Protein AF-A0A431VRE2-F1 (afdb_monomer_lite)

Sequence (60 aa):
MHSLNDEQDIRKIGGLHTILPLTSACLTIGSLALTGIPFLSGFFSKDAIIEALNTSHLNA

InterPro domains:
  IPR001750 NADH:quinone oxidoreductase/Mrp antiporter, transmembrane domain [PF00361] (3-56)
  IPR003945 NADH-quinone oxidoreductase, chain 5-like [PTHR42829] (1-57)

Secondary structure (DSSP, 8-state):
-GGGTT---GGG---HHHHSHHHHHHHHHHHHHHHT-TTSHHHHHHHHHHHHHHHSGGG-

Structure (mmCIF, N/CA/C/O backbone):
data_AF-A0A431VRE2-F1
#
_entry.id   AF-A0A431VRE2-F1
#
loop_
_atom_site.group_PDB
_atom_site.id
_atom_site.type_symbol
_atom_site.label_atom_id
_atom_site.label_alt_id
_atom_site.label_comp_id
_atom_site.label_asym_id
_atom_site.label_entity_id
_atom_site.label_seq_id
_atom_site.pdbx_PDB_ins_code
_atom_site.Cartn_x
_atom_site.Cartn_y
_atom_site.Cartn_z
_atom_site.occupancy
_atom_site.B_iso_or_equiv
_atom_site.auth_seq_id
_atom_site.auth_comp_id
_atom_site.auth_asym_id
_atom_site.auth_atom_id
_atom_site.pdbx_PDB_model_num
ATOM 1 N N . MET A 1 1 ? -0.672 0.341 15.613 1.00 74.88 1 MET A N 1
ATOM 2 C CA . MET A 1 1 ? 0.250 -0.153 16.654 1.00 74.88 1 MET A CA 1
ATOM 3 C C . MET A 1 1 ? -0.058 0.543 17.966 1.00 74.88 1 MET A C 1
ATOM 5 O O . MET A 1 1 ? -0.772 -0.055 18.750 1.00 74.88 1 MET A O 1
ATOM 9 N N . HIS A 1 2 ? 0.285 1.824 18.146 1.00 93.31 2 HIS A N 1
ATOM 10 C CA . HIS A 1 2 ? -0.010 2.522 19.408 1.00 93.31 2 HIS A CA 1
ATOM 11 C C . HIS A 1 2 ? -1.509 2.548 19.774 1.00 93.31 2 HIS A C 1
ATOM 13 O O . HIS A 1 2 ? -1.886 2.219 20.891 1.00 93.31 2 HIS A O 1
ATOM 19 N N . SER A 1 3 ? -2.392 2.803 18.799 1.00 90.81 3 SER A N 1
ATOM 20 C CA . SER A 1 3 ? -3.855 2.765 18.998 1.00 90.81 3 SER A CA 1
ATOM 21 C C . SER A 1 3 ? -4.432 1.375 19.325 1.00 90.81 3 SER A C 1
ATOM 23 O O . SER A 1 3 ? -5.626 1.267 19.574 1.00 90.81 3 SER A O 1
ATOM 25 N N . LEU A 1 4 ? -3.614 0.318 19.279 1.00 93.00 4 LEU A N 1
ATOM 26 C CA . LEU A 1 4 ? -3.978 -1.069 19.592 1.00 93.00 4 LEU A CA 1
ATOM 27 C C . LEU A 1 4 ? -3.177 -1.592 20.801 1.00 93.00 4 LEU A C 1
ATOM 29 O O . LEU A 1 4 ? -2.937 -2.790 20.893 1.00 93.00 4 LEU A O 1
ATOM 33 N N . ASN A 1 5 ? -2.730 -0.705 21.702 1.00 93.62 5 ASN A N 1
ATOM 34 C CA . ASN A 1 5 ? -1.877 -1.044 22.853 1.00 93.62 5 ASN A CA 1
ATOM 35 C C . ASN A 1 5 ? -0.600 -1.797 22.449 1.00 93.62 5 ASN A C 1
ATOM 37 O O . ASN A 1 5 ? -0.219 -2.782 23.073 1.00 93.62 5 ASN A O 1
ATOM 41 N N . ASP A 1 6 ? 0.018 -1.356 21.354 1.00 94.56 6 ASP A N 1
ATOM 42 C CA . ASP A 1 6 ? 1.232 -1.941 20.781 1.00 94.56 6 ASP A CA 1
ATOM 43 C C . ASP A 1 6 ? 1.099 -3.414 20.336 1.00 94.56 6 ASP A C 1
ATOM 45 O O . ASP A 1 6 ? 2.092 -4.046 19.970 1.00 94.56 6 ASP A O 1
ATOM 49 N N . GLU A 1 7 ? -0.128 -3.949 20.243 1.00 95.88 7 GLU A N 1
ATOM 50 C CA . GLU A 1 7 ? -0.390 -5.245 19.614 1.00 95.88 7 GLU A CA 1
ATOM 51 C C . GLU A 1 7 ? -0.111 -5.168 18.101 1.00 95.88 7 GLU A C 1
ATOM 53 O O . GLU A 1 7 ? -0.626 -4.306 17.377 1.00 95.88 7 GLU A O 1
ATOM 58 N N . GLN A 1 8 ? 0.722 -6.094 17.622 1.00 95.06 8 GLN A N 1
ATOM 59 C CA . GLN A 1 8 ? 1.150 -6.196 16.219 1.00 95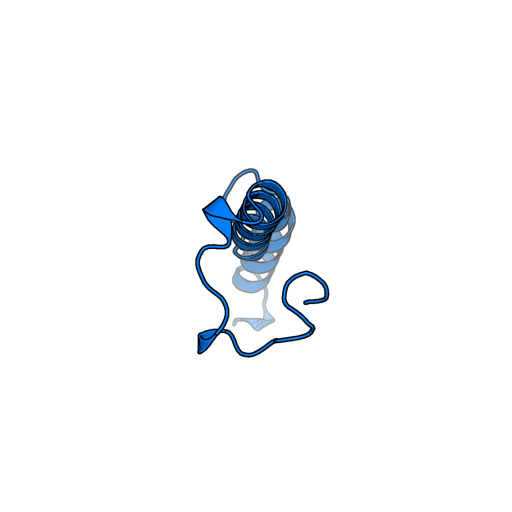.06 8 GLN A CA 1
ATOM 60 C C . GLN A 1 8 ? 0.739 -7.520 15.558 1.00 95.06 8 GLN A C 1
ATOM 62 O O . GLN A 1 8 ? 0.851 -7.659 14.341 1.00 95.06 8 GLN A O 1
ATOM 67 N N . ASP A 1 9 ? 0.254 -8.498 16.330 1.00 96.38 9 ASP A N 1
ATOM 68 C CA . ASP A 1 9 ? -0.219 -9.773 15.788 1.00 96.38 9 ASP A CA 1
ATOM 69 C C . ASP A 1 9 ? -1.521 -9.561 15.010 1.00 96.38 9 ASP A C 1
ATOM 71 O O . ASP A 1 9 ? -2.571 -9.307 15.600 1.00 96.38 9 ASP A O 1
ATOM 75 N N . ILE A 1 10 ? -1.470 -9.718 13.685 1.00 95.38 10 ILE A N 1
ATOM 76 C CA . ILE A 1 10 ? -2.614 -9.507 12.788 1.00 95.38 10 ILE A CA 1
ATOM 77 C C . ILE A 1 10 ? -3.847 -10.339 13.156 1.00 95.38 10 ILE A C 1
ATOM 79 O O . ILE A 1 10 ? -4.963 -9.934 12.855 1.00 95.38 10 ILE A O 1
ATOM 83 N N . ARG A 1 11 ? -3.678 -11.472 13.851 1.00 97.44 11 ARG A N 1
ATOM 84 C CA . ARG A 1 11 ? -4.794 -12.323 14.295 1.00 97.44 11 ARG A CA 1
ATOM 85 C C . ARG A 1 11 ? -5.622 -11.664 15.397 1.00 97.44 11 ARG A C 1
ATOM 87 O O . ARG A 1 11 ? -6.776 -12.026 15.593 1.00 97.44 11 ARG A O 1
ATOM 94 N N . LYS A 1 12 ? -5.029 -10.710 16.117 1.00 93.50 12 LYS A N 1
ATOM 95 C CA . LYS A 1 12 ? -5.670 -9.907 17.164 1.00 93.50 12 LYS A CA 1
ATOM 96 C C . LYS A 1 12 ? -6.091 -8.519 16.670 1.00 93.50 12 LYS A C 1
ATOM 98 O O . LYS A 1 12 ? -6.683 -7.757 17.429 1.00 93.50 12 LYS A O 1
ATOM 103 N N . ILE A 1 13 ? -5.788 -8.179 15.417 1.00 94.12 13 ILE A N 1
ATOM 104 C CA . ILE A 1 13 ? -6.126 -6.894 14.803 1.00 94.12 13 ILE A CA 1
ATOM 105 C C . ILE A 1 13 ? -7.371 -7.090 13.932 1.00 94.12 13 ILE A C 1
ATOM 107 O O . ILE A 1 13 ? -7.324 -7.756 12.903 1.00 94.12 13 ILE A O 1
ATOM 111 N N . GLY A 1 14 ? -8.496 -6.490 14.324 1.00 93.19 14 GLY A N 1
ATOM 112 C CA . GLY A 1 14 ? -9.768 -6.604 13.607 1.00 93.19 14 GLY A CA 1
ATOM 113 C C . GLY A 1 14 ? -10.623 -5.344 13.732 1.00 93.19 14 GLY A C 1
ATOM 114 O O . GLY A 1 14 ? -10.370 -4.492 14.579 1.00 93.19 14 GLY A O 1
ATOM 115 N N . GLY A 1 15 ? -11.622 -5.193 12.856 1.00 94.12 15 GLY A N 1
ATOM 116 C CA . GLY A 1 15 ? -12.574 -4.073 12.927 1.00 94.12 15 GLY A CA 1
ATOM 117 C C . GLY A 1 15 ? -11.993 -2.688 12.605 1.00 94.12 15 GLY A C 1
ATOM 118 O O . GLY A 1 15 ? -12.642 -1.678 12.868 1.00 94.12 15 GLY A O 1
ATOM 119 N N . LEU A 1 16 ? -10.796 -2.611 12.010 1.00 95.12 16 LEU A N 1
ATOM 120 C CA . LEU A 1 16 ? -10.103 -1.343 11.740 1.00 95.12 16 LEU A CA 1
ATOM 121 C C . LEU A 1 16 ? -10.911 -0.362 10.882 1.00 95.12 16 LEU A C 1
ATOM 123 O O . LEU A 1 16 ? -10.806 0.839 11.100 1.00 95.12 16 LEU A O 1
ATOM 127 N N . HIS A 1 17 ? -11.744 -0.845 9.956 1.00 95.50 17 HIS A N 1
ATOM 128 C CA . HIS A 1 17 ? -12.588 0.030 9.135 1.00 95.50 17 HIS A CA 1
ATOM 129 C C . HIS A 1 17 ? -13.616 0.814 9.970 1.00 95.50 17 HIS A C 1
ATOM 131 O O . HIS A 1 17 ? -14.004 1.911 9.582 1.00 95.50 17 HIS A O 1
ATOM 137 N N . THR A 1 18 ? -14.050 0.261 11.108 1.00 95.31 18 THR A N 1
ATOM 138 C CA . THR A 1 18 ? -15.011 0.895 12.020 1.00 95.31 18 THR A CA 1
ATOM 139 C C . THR A 1 18 ? -14.294 1.719 13.087 1.00 95.31 18 THR A C 1
ATOM 141 O O . THR A 1 18 ? -14.719 2.826 13.395 1.00 95.31 18 THR A O 1
ATOM 144 N N . ILE A 1 19 ? -13.202 1.188 13.649 1.00 94.81 19 ILE A N 1
ATOM 145 C CA . ILE A 1 19 ? -12.498 1.788 14.795 1.00 94.81 19 ILE A CA 1
ATOM 146 C C . ILE A 1 19 ? -11.545 2.910 14.346 1.00 94.81 19 ILE A C 1
ATOM 148 O O . ILE A 1 19 ? -11.412 3.921 15.029 1.00 94.81 19 ILE A O 1
ATOM 152 N N . LEU A 1 20 ? -10.881 2.751 13.195 1.00 96.25 20 LEU A N 1
ATOM 153 C CA . LEU A 1 20 ? -9.898 3.687 12.632 1.00 96.25 20 LEU A CA 1
ATOM 154 C C . LEU A 1 20 ? -10.133 3.879 11.115 1.00 96.25 20 LEU A C 1
ATOM 156 O O . LEU A 1 20 ? -9.271 3.516 10.305 1.00 96.25 20 LEU A O 1
ATOM 160 N N . PRO A 1 21 ? -11.278 4.454 10.701 1.00 95.88 21 PRO A N 1
ATOM 161 C CA . PRO A 1 21 ? -11.703 4.495 9.298 1.00 95.88 21 PRO A CA 1
ATOM 162 C C . PRO A 1 21 ? -10.698 5.200 8.380 1.00 95.88 21 PRO A C 1
ATOM 164 O O . PRO A 1 21 ? -10.389 4.694 7.302 1.00 95.88 21 PRO A O 1
ATOM 167 N N . LEU A 1 22 ? -10.127 6.329 8.820 1.00 97.69 22 LEU A N 1
ATOM 168 C CA . LEU A 1 22 ? -9.138 7.071 8.033 1.00 97.69 22 LEU A CA 1
ATOM 169 C C . LEU A 1 22 ? -7.844 6.267 7.845 1.00 97.69 22 LEU A C 1
ATOM 171 O O . LEU A 1 22 ? -7.345 6.148 6.730 1.00 97.69 22 LEU A O 1
ATOM 175 N N . THR A 1 23 ? -7.326 5.668 8.919 1.00 96.44 23 THR A N 1
ATOM 176 C CA . THR A 1 23 ? -6.129 4.817 8.855 1.00 96.44 23 THR A CA 1
ATOM 177 C C . THR A 1 23 ? -6.365 3.612 7.950 1.00 96.44 23 THR A C 1
ATOM 179 O O . THR A 1 23 ? -5.509 3.291 7.131 1.00 96.44 23 THR A O 1
ATOM 182 N N . SER A 1 24 ? -7.536 2.974 8.051 1.00 96.62 24 SER A N 1
ATOM 183 C CA . SER A 1 24 ? -7.922 1.852 7.190 1.00 96.62 24 SER A CA 1
ATOM 184 C C . SER A 1 24 ? -7.999 2.266 5.718 1.00 96.62 24 SER A C 1
ATOM 186 O O . SER A 1 24 ? -7.527 1.528 4.853 1.00 96.62 24 SER A O 1
ATOM 188 N N . ALA A 1 25 ? -8.551 3.445 5.417 1.00 98.06 25 ALA A N 1
ATOM 189 C CA . ALA A 1 25 ? -8.625 3.972 4.057 1.00 98.06 25 ALA A CA 1
ATOM 190 C C . ALA A 1 25 ? -7.229 4.261 3.484 1.00 98.06 25 ALA A C 1
ATOM 192 O O . ALA A 1 25 ? -6.902 3.777 2.402 1.00 98.06 25 ALA A O 1
ATOM 193 N N . 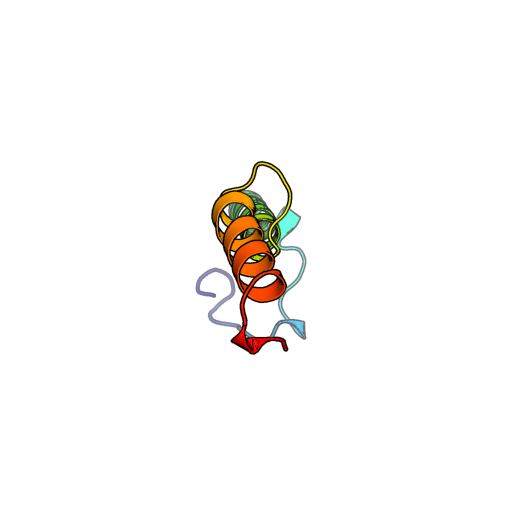CYS A 1 26 ? -6.374 4.970 4.227 1.00 97.81 26 CYS A N 1
ATOM 194 C CA . CYS A 1 26 ? -4.996 5.243 3.812 1.00 97.81 26 CYS A CA 1
ATOM 195 C C . CYS A 1 26 ? -4.187 3.958 3.615 1.00 97.81 26 CYS A C 1
ATOM 197 O O . CYS A 1 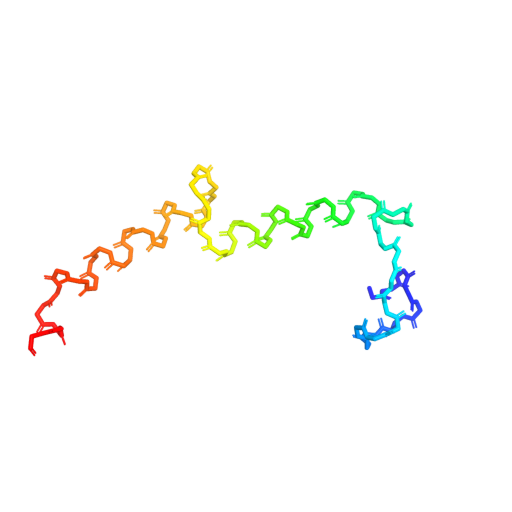26 ? -3.457 3.848 2.634 1.00 97.81 26 CYS A O 1
ATOM 199 N N . LEU A 1 27 ? -4.334 2.974 4.508 1.00 97.19 27 LEU A N 1
ATOM 200 C CA . LEU A 1 27 ? -3.662 1.683 4.378 1.00 97.19 27 LEU A CA 1
ATOM 201 C C . LEU A 1 27 ? -4.133 0.942 3.123 1.00 97.19 27 LEU A C 1
ATOM 203 O O . LEU A 1 27 ? -3.305 0.448 2.369 1.00 97.19 27 LEU A O 1
ATOM 207 N N . THR A 1 28 ? -5.438 0.951 2.846 1.00 97.62 28 THR A N 1
ATOM 208 C CA . THR A 1 28 ? -6.003 0.339 1.634 1.00 97.62 28 THR A CA 1
ATOM 209 C C . THR A 1 28 ? -5.478 1.019 0.369 1.00 97.62 28 THR A C 1
ATOM 211 O O . THR A 1 28 ? -4.970 0.342 -0.520 1.00 97.62 28 THR A O 1
ATOM 214 N N . ILE A 1 29 ? -5.527 2.354 0.292 1.00 98.19 29 ILE A N 1
ATOM 215 C CA . ILE A 1 29 ? -5.006 3.118 -0.855 1.00 98.19 29 ILE A CA 1
ATOM 216 C C . ILE A 1 29 ? -3.500 2.881 -1.019 1.00 98.19 29 ILE A C 1
ATOM 218 O O . ILE A 1 29 ? -3.029 2.658 -2.132 1.00 98.19 29 ILE A O 1
ATOM 222 N N . GLY A 1 30 ? -2.750 2.869 0.084 1.00 98.19 30 GLY A N 1
ATOM 223 C CA . GLY A 1 30 ? -1.324 2.557 0.094 1.00 98.19 30 GLY A CA 1
ATOM 224 C C . GLY A 1 30 ? -1.027 1.154 -0.435 1.00 98.19 30 GLY A C 1
ATOM 225 O O . GLY A 1 30 ? -0.125 0.994 -1.252 1.00 98.19 30 GLY A O 1
ATOM 226 N N . SER A 1 31 ? -1.810 0.143 -0.046 1.00 98.00 31 SER A N 1
ATOM 227 C CA . SER A 1 31 ? -1.687 -1.226 -0.565 1.00 98.00 31 SER A CA 1
ATOM 228 C C . SER A 1 31 ? -2.036 -1.329 -2.055 1.00 98.00 31 SER A C 1
ATOM 230 O O . SER A 1 31 ? -1.346 -2.027 -2.799 1.00 98.00 31 SER A O 1
ATOM 232 N N . LEU A 1 32 ? -3.059 -0.609 -2.525 1.00 98.12 32 LEU A N 1
ATOM 233 C CA . LEU A 1 32 ? -3.402 -0.547 -3.952 1.00 98.1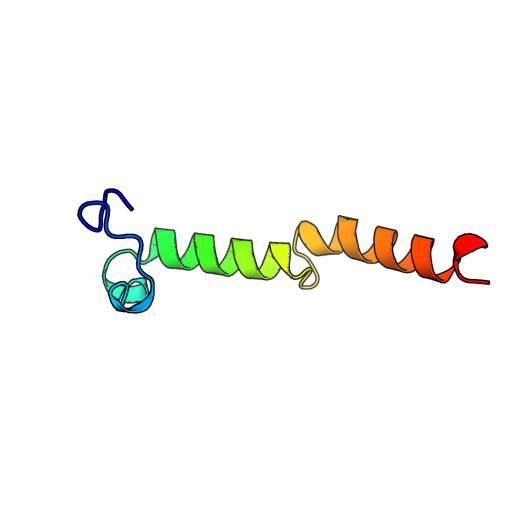2 32 LEU A CA 1
ATOM 234 C C . LEU A 1 32 ? -2.299 0.146 -4.767 1.00 98.12 32 LEU A C 1
ATOM 236 O O . LEU A 1 32 ? -1.915 -0.334 -5.833 1.00 98.12 32 LEU A O 1
ATOM 240 N N . ALA A 1 33 ? -1.727 1.234 -4.248 1.00 98.25 33 ALA A N 1
ATOM 241 C CA . ALA A 1 33 ? -0.581 1.883 -4.872 1.00 98.25 33 ALA A CA 1
ATOM 242 C C . ALA A 1 33 ? 0.639 0.949 -4.890 1.00 98.25 33 ALA A C 1
ATOM 244 O O . ALA A 1 33 ? 1.285 0.810 -5.923 1.00 98.25 33 ALA A O 1
ATOM 245 N N . LEU A 1 34 ? 0.928 0.248 -3.787 1.00 97.88 34 LEU A N 1
ATOM 246 C CA . LEU A 1 34 ? 2.051 -0.689 -3.684 1.00 97.88 34 LEU A CA 1
ATOM 247 C C . LEU A 1 34 ? 1.942 -1.863 -4.669 1.00 97.88 34 LEU A C 1
ATOM 249 O O . LE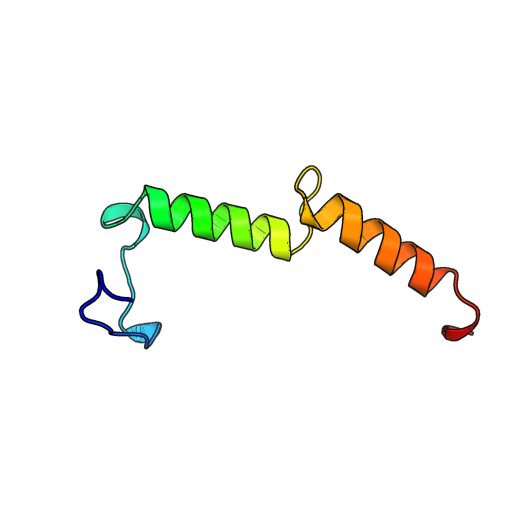U A 1 34 ? 2.958 -2.300 -5.204 1.00 97.88 34 LEU A O 1
ATOM 253 N N . THR A 1 35 ? 0.733 -2.364 -4.920 1.00 97.56 35 THR A N 1
ATOM 254 C CA . THR A 1 35 ? 0.491 -3.436 -5.904 1.00 97.56 35 THR A CA 1
ATOM 255 C C . THR A 1 35 ? 0.521 -2.946 -7.353 1.00 97.56 35 THR A C 1
ATOM 257 O O . THR A 1 35 ? 0.627 -3.766 -8.257 1.00 97.56 35 THR A O 1
ATOM 260 N N . GLY A 1 36 ? 0.513 -1.628 -7.586 1.00 97.00 36 GLY A N 1
ATOM 261 C CA . GLY A 1 36 ? 0.629 -1.041 -8.921 1.00 97.00 36 GLY A CA 1
ATOM 262 C C . GLY A 1 36 ? -0.700 -0.885 -9.660 1.00 97.00 36 GLY A C 1
ATOM 263 O O . GLY A 1 36 ? -0.717 -0.959 -10.884 1.00 97.00 36 GLY A O 1
ATOM 264 N N . ILE A 1 37 ? -1.813 -0.671 -8.949 1.00 97.62 37 ILE A N 1
ATOM 265 C CA . ILE A 1 37 ? -3.120 -0.407 -9.576 1.00 97.62 37 ILE A CA 1
ATOM 266 C C . ILE A 1 37 ? -3.055 0.828 -10.500 1.00 97.62 37 ILE A C 1
ATOM 268 O O . ILE A 1 37 ? -2.481 1.845 -10.090 1.00 97.62 37 ILE A O 1
ATOM 272 N N . PRO A 1 38 ? -3.666 0.780 -11.708 1.00 96.62 38 PRO A N 1
ATOM 273 C CA . PRO A 1 38 ? -3.675 1.900 -12.647 1.00 96.62 38 PRO A CA 1
ATOM 274 C C . PRO A 1 38 ? -4.099 3.227 -12.012 1.00 96.62 38 PRO A C 1
ATOM 276 O O . PRO A 1 38 ? -4.987 3.270 -11.161 1.00 96.62 38 PRO A O 1
ATOM 279 N N . PHE A 1 39 ? -3.467 4.314 -12.462 1.00 96.25 39 PHE A N 1
ATOM 280 C CA . PHE A 1 39 ? -3.674 5.694 -11.992 1.00 96.25 39 PHE A CA 1
ATOM 281 C C . PHE A 1 39 ? -3.199 6.006 -10.563 1.00 96.25 39 PHE A C 1
ATOM 283 O O . PHE A 1 39 ? -3.298 7.155 -10.133 1.00 96.25 39 PHE A O 1
ATOM 290 N N . LEU A 1 40 ? -2.634 5.037 -9.836 1.00 97.94 40 LEU A N 1
ATOM 291 C CA . LEU A 1 40 ? -1.943 5.286 -8.569 1.00 97.94 40 LEU A CA 1
ATOM 292 C C . LEU A 1 40 ? -0.429 5.404 -8.776 1.00 97.94 40 LEU A C 1
ATOM 294 O O . LEU A 1 40 ? 0.127 4.946 -9.772 1.00 97.94 40 LEU A O 1
ATOM 298 N N . SER A 1 41 ? 0.263 6.011 -7.810 1.00 96.69 41 SER A N 1
ATOM 299 C CA . SER A 1 41 ? 1.697 6.324 -7.916 1.00 96.69 41 SER A CA 1
ATOM 300 C C . SER A 1 41 ? 2.577 5.110 -8.233 1.00 96.69 41 SER A C 1
ATOM 302 O O . SER A 1 41 ? 3.526 5.228 -9.004 1.00 96.69 41 SER A O 1
ATOM 304 N N . GLY A 1 42 ? 2.261 3.936 -7.679 1.00 97.06 42 GLY A N 1
ATOM 305 C CA . GLY A 1 42 ? 3.049 2.733 -7.928 1.00 97.06 42 GLY A CA 1
ATOM 306 C C . GLY A 1 42 ? 2.943 2.206 -9.355 1.00 97.06 42 GLY A C 1
ATOM 307 O O . GLY A 1 42 ? 3.919 1.633 -9.826 1.00 97.06 42 GLY A O 1
ATOM 308 N N . PHE A 1 43 ? 1.835 2.444 -10.066 1.00 97.88 43 PHE A N 1
ATOM 309 C CA . PHE A 1 43 ? 1.698 2.060 -11.475 1.00 97.88 43 PHE A CA 1
ATOM 310 C C . PHE A 1 43 ? 2.727 2.786 -12.345 1.00 97.88 43 PHE A C 1
ATOM 312 O O . PHE A 1 43 ? 3.500 2.139 -13.039 1.00 97.88 43 PHE A O 1
ATOM 319 N N . PHE A 1 44 ? 2.833 4.113 -12.218 1.00 96.12 44 PHE A N 1
ATOM 320 C CA . PHE A 1 44 ? 3.732 4.926 -13.050 1.00 96.12 44 PHE A CA 1
ATOM 321 C C . PHE A 1 44 ? 5.218 4.565 -12.917 1.00 96.12 44 PHE A C 1
ATOM 323 O O . PHE A 1 44 ? 5.997 4.842 -13.823 1.00 96.12 44 PHE A O 1
ATOM 330 N N . SER A 1 45 ? 5.624 3.952 -11.802 1.00 96.06 45 SER A N 1
ATOM 331 C CA . SER A 1 45 ? 6.979 3.416 -11.649 1.00 96.06 45 SER A CA 1
ATOM 332 C C . SER A 1 45 ? 7.066 1.943 -12.046 1.00 96.06 45 SER A C 1
ATOM 334 O O . SER A 1 45 ? 7.986 1.560 -12.765 1.00 96.06 45 SER A O 1
ATOM 336 N N . LYS A 1 46 ? 6.142 1.102 -11.570 1.00 97.56 46 LYS A N 1
ATOM 337 C CA . LYS A 1 46 ? 6.245 -0.355 -11.723 1.00 97.56 46 LYS A CA 1
ATOM 338 C C . LYS A 1 46 ? 5.970 -0.819 -13.145 1.00 97.56 46 LYS A C 1
ATOM 340 O O . LYS A 1 46 ? 6.616 -1.770 -13.566 1.00 97.56 46 LYS A O 1
ATOM 345 N N . ASP A 1 47 ? 5.080 -0.146 -13.865 1.00 97.25 47 ASP A N 1
ATOM 346 C CA . ASP A 1 47 ? 4.782 -0.451 -15.265 1.00 97.25 47 ASP A CA 1
ATOM 347 C C . ASP A 1 47 ? 6.043 -0.287 -16.129 1.00 97.25 47 ASP A C 1
ATOM 349 O O . ASP A 1 47 ? 6.529 -1.254 -16.711 1.00 97.25 47 ASP A O 1
ATOM 353 N N . ALA A 1 48 ? 6.689 0.882 -16.049 1.00 96.06 48 ALA A N 1
ATOM 354 C CA . ALA A 1 48 ? 7.939 1.162 -16.755 1.00 96.06 48 ALA A CA 1
ATOM 355 C C . ALA A 1 48 ? 9.090 0.220 -16.353 1.00 96.06 48 ALA A C 1
ATOM 357 O O . ALA A 1 48 ? 9.872 -0.201 -17.204 1.00 96.06 48 ALA A O 1
ATOM 358 N N . ILE A 1 49 ? 9.208 -0.134 -15.064 1.00 96.75 49 ILE A N 1
ATOM 359 C CA . ILE A 1 49 ? 10.222 -1.098 -14.602 1.00 96.75 49 ILE A CA 1
ATOM 360 C C . ILE A 1 49 ? 9.988 -2.475 -15.234 1.00 96.75 49 ILE A C 1
ATOM 362 O O . ILE A 1 49 ? 10.937 -3.091 -15.714 1.00 96.75 49 ILE A O 1
ATOM 366 N N . ILE A 1 50 ? 8.747 -2.970 -15.238 1.00 95.88 50 ILE A N 1
ATOM 367 C CA . ILE A 1 50 ? 8.417 -4.285 -15.806 1.00 95.88 50 ILE A CA 1
ATOM 368 C C . ILE A 1 50 ? 8.607 -4.277 -17.329 1.00 95.88 50 ILE A C 1
ATOM 370 O O . ILE A 1 50 ? 9.153 -5.234 -17.877 1.00 95.88 50 ILE A O 1
ATOM 374 N N . GLU A 1 51 ? 8.226 -3.198 -18.011 1.00 95.94 51 GLU A N 1
ATOM 375 C CA . GLU A 1 51 ? 8.449 -3.034 -19.450 1.00 95.94 51 GLU A CA 1
ATOM 376 C C . GLU A 1 51 ? 9.944 -3.045 -19.801 1.00 95.94 51 GLU A C 1
ATOM 378 O O . GLU A 1 51 ? 10.372 -3.782 -20.694 1.00 95.94 51 GLU A O 1
ATOM 383 N N . ALA A 1 52 ? 10.758 -2.291 -19.057 1.00 95.56 52 ALA A N 1
ATOM 384 C CA . ALA A 1 52 ? 12.206 -2.263 -19.238 1.00 95.56 52 ALA A CA 1
ATOM 385 C C . ALA A 1 52 ? 12.841 -3.642 -19.002 1.00 95.56 52 ALA A C 1
ATOM 387 O O . ALA A 1 52 ? 13.733 -4.044 -19.745 1.00 95.56 52 ALA A O 1
ATOM 388 N N . LEU A 1 53 ? 12.372 -4.395 -18.000 1.00 95.81 53 LEU A N 1
ATOM 389 C CA . LEU A 1 53 ? 12.842 -5.760 -17.748 1.00 95.81 53 LEU A CA 1
ATOM 390 C C . LEU A 1 53 ? 12.509 -6.696 -18.914 1.00 95.81 53 LEU A C 1
ATOM 392 O O . LEU A 1 53 ? 13.400 -7.391 -19.404 1.00 95.81 53 LEU A O 1
ATOM 396 N N . ASN A 1 54 ? 11.265 -6.670 -19.399 1.00 94.69 54 ASN A N 1
ATOM 397 C CA . ASN A 1 54 ? 10.808 -7.526 -20.49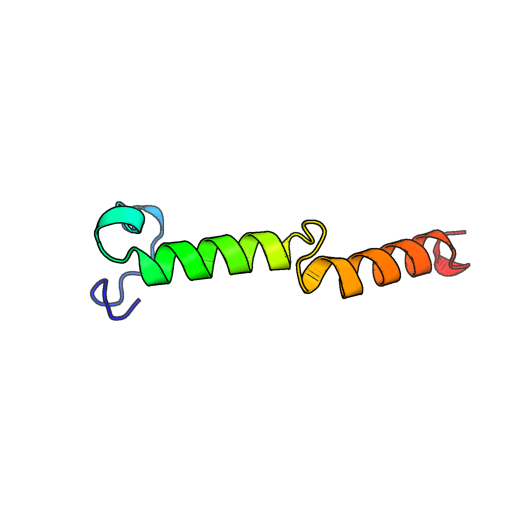8 1.00 94.69 54 ASN A CA 1
ATOM 398 C C . ASN A 1 54 ? 11.509 -7.228 -21.832 1.00 94.69 54 ASN A C 1
ATOM 400 O O . ASN A 1 54 ? 11.642 -8.124 -22.663 1.00 94.69 54 ASN A O 1
ATOM 404 N N . THR A 1 55 ? 11.957 -5.988 -22.040 1.00 94.19 55 THR A N 1
ATOM 405 C CA . THR A 1 55 ? 12.661 -5.548 -23.258 1.00 94.19 55 THR A CA 1
ATOM 406 C C . THR A 1 55 ? 14.186 -5.588 -23.131 1.00 94.19 55 THR A C 1
ATOM 408 O O . THR A 1 55 ? 14.895 -5.308 -24.097 1.00 94.19 55 THR A O 1
ATOM 411 N N . SER A 1 56 ? 14.715 -5.951 -21.959 1.00 93.19 56 SER A N 1
ATOM 412 C CA . SER A 1 56 ? 16.157 -5.994 -21.720 1.00 93.19 56 SER A CA 1
ATOM 413 C C . SER A 1 56 ? 16.811 -7.269 -22.260 1.00 93.19 56 SER A C 1
ATOM 415 O O . SER A 1 56 ? 16.259 -8.365 -22.185 1.00 93.19 56 SER A O 1
ATOM 417 N N . HIS A 1 57 ? 18.065 -7.147 -22.702 1.00 87.62 57 HIS A N 1
ATOM 418 C CA . HIS A 1 57 ? 18.908 -8.290 -23.081 1.00 87.62 57 HIS A CA 1
ATOM 419 C C . HIS A 1 57 ? 19.279 -9.206 -21.901 1.00 87.62 57 HIS A C 1
ATOM 421 O O . HIS A 1 57 ? 19.861 -10.260 -22.119 1.00 87.62 57 HIS A O 1
ATOM 427 N N . LEU A 1 58 ? 18.968 -8.813 -20.658 1.00 82.31 58 LEU A N 1
ATOM 428 C CA . LEU A 1 58 ? 19.153 -9.659 -19.474 1.00 82.31 58 LEU A CA 1
ATOM 429 C C . LEU A 1 58 ? 18.129 -10.800 -19.410 1.00 82.31 58 LEU A C 1
ATOM 431 O O . LEU A 1 58 ? 18.352 -11.772 -18.698 1.00 82.31 58 LEU A O 1
ATOM 435 N N . ASN A 1 59 ? 17.009 -10.659 -20.122 1.00 67.94 59 ASN A N 1
ATOM 436 C CA . ASN A 1 59 ? 15.942 -11.653 -20.198 1.00 67.94 59 ASN A CA 1
ATOM 437 C C . ASN A 1 59 ? 16.073 -12.582 -21.429 1.00 67.94 59 ASN A C 1
ATOM 439 O O . ASN A 1 59 ? 15.147 -13.340 -21.710 1.00 67.94 59 ASN A O 1
ATOM 443 N N . ALA A 1 60 ? 17.177 -12.483 -22.185 1.00 58.59 60 ALA A N 1
ATOM 444 C CA . ALA A 1 60 ? 17.482 -13.323 -23.349 1.00 58.59 60 ALA A CA 1
ATOM 445 C C . ALA A 1 60 ? 18.271 -14.586 -22.971 1.00 58.59 60 ALA A C 1
ATOM 447 O O . ALA A 1 60 ? 19.112 -14.507 -22.046 1.00 58.59 60 ALA A O 1
#

Organism: NCBI:txid2492960

Radius of gyration: 17.33 Å; chains: 1; bounding box: 34×20×46 Å

pLDDT: mean 94.24, std 6.9, range [58.59, 98.25]

Foldseek 3Di:
DVVLVPDDPVVSDDPCCPVPVPVVVVVVLVVCLCVQPPPHPNVVVVVVVVVCVVPDPVVD